Protein AF-A0A2D5APR1-F1 (afdb_monomer_lite)

Structure (mmCIF, N/CA/C/O backbone):
data_AF-A0A2D5APR1-F1
#
_entry.id   AF-A0A2D5APR1-F1
#
loop_
_atom_site.group_PDB
_atom_site.id
_atom_site.type_symbol
_atom_site.label_atom_id
_atom_site.label_alt_id
_atom_site.label_comp_id
_atom_site.label_asym_id
_atom_site.label_entity_id
_atom_site.label_seq_id
_atom_site.pdbx_PDB_ins_code
_atom_site.Cartn_x
_atom_site.Cartn_y
_atom_site.Cartn_z
_atom_site.occupancy
_atom_site.B_iso_or_equiv
_atom_site.auth_seq_id
_atom_site.auth_comp_id
_atom_site.auth_asym_id
_atom_site.auth_atom_id
_atom_site.pdbx_PDB_model_num
ATOM 1 N N . MET A 1 1 ? 24.697 15.331 11.519 1.00 38.12 1 MET A N 1
ATOM 2 C CA . MET A 1 1 ? 25.239 15.339 10.144 1.00 38.12 1 MET A CA 1
ATOM 3 C C . MET A 1 1 ? 24.105 14.977 9.202 1.00 38.12 1 MET A C 1
ATOM 5 O O . MET A 1 1 ? 23.472 13.963 9.470 1.00 38.12 1 MET A O 1
ATOM 9 N N . PRO A 1 2 ? 23.784 15.789 8.185 1.00 40.59 2 PRO A N 1
ATOM 10 C CA . PRO A 1 2 ? 22.743 15.436 7.228 1.00 40.59 2 PRO A CA 1
ATOM 11 C C . PRO A 1 2 ? 23.277 14.359 6.276 1.00 40.59 2 PRO A C 1
ATOM 13 O O . PRO A 1 2 ? 24.369 14.499 5.725 1.00 40.59 2 PRO A O 1
ATOM 16 N N . ILE A 1 3 ? 22.523 13.275 6.109 1.00 38.97 3 ILE A N 1
ATOM 17 C CA . ILE A 1 3 ? 22.799 12.262 5.089 1.00 38.97 3 ILE A CA 1
ATOM 18 C C . ILE A 1 3 ? 22.315 12.849 3.765 1.00 38.97 3 ILE A C 1
ATOM 20 O O . ILE A 1 3 ? 21.127 13.086 3.564 1.00 38.97 3 ILE A O 1
ATOM 24 N N . ASN A 1 4 ? 23.264 13.151 2.887 1.00 34.38 4 ASN A N 1
ATOM 25 C CA . ASN A 1 4 ? 23.007 13.637 1.543 1.00 34.38 4 ASN A CA 1
ATOM 26 C C . ASN A 1 4 ? 22.595 12.444 0.662 1.00 34.38 4 ASN A C 1
ATOM 28 O O . ASN A 1 4 ? 23.447 11.678 0.226 1.00 34.38 4 ASN A O 1
ATOM 32 N N . LEU A 1 5 ? 21.290 12.268 0.436 1.00 47.22 5 LEU A N 1
ATOM 33 C CA . LEU A 1 5 ? 20.724 11.207 -0.415 1.00 47.22 5 LEU A CA 1
ATOM 34 C C . LEU A 1 5 ? 20.798 11.516 -1.922 1.00 47.22 5 LEU A C 1
ATOM 36 O O . LEU A 1 5 ? 20.285 10.752 -2.736 1.00 47.22 5 LEU A O 1
ATOM 40 N N . ARG A 1 6 ? 21.437 12.618 -2.336 1.00 49.62 6 ARG A N 1
ATOM 41 C CA . ARG A 1 6 ? 21.622 12.935 -3.755 1.00 49.62 6 ARG A CA 1
ATOM 42 C C . ARG A 1 6 ? 23.024 12.521 -4.205 1.00 49.62 6 ARG A C 1
ATOM 44 O O . ARG A 1 6 ? 24.017 13.102 -3.777 1.00 49.62 6 ARG A O 1
ATOM 51 N N . SER A 1 7 ? 23.068 11.581 -5.154 1.00 47.03 7 SER A N 1
ATOM 52 C CA . SER A 1 7 ? 24.205 11.231 -6.033 1.00 47.03 7 SER A CA 1
ATOM 53 C C . SER A 1 7 ? 25.067 9.996 -5.731 1.00 47.03 7 SER A C 1
ATOM 55 O O . SER A 1 7 ? 26.177 9.890 -6.260 1.00 47.03 7 SER A O 1
ATOM 57 N N . GLU A 1 8 ? 24.542 8.970 -5.057 1.00 41.00 8 GLU A N 1
ATOM 58 C CA . GLU A 1 8 ? 25.042 7.626 -5.371 1.00 41.00 8 GLU A CA 1
ATOM 59 C C . GLU A 1 8 ? 24.445 7.188 -6.706 1.00 41.00 8 GLU A C 1
ATOM 61 O O . GLU A 1 8 ? 23.271 6.853 -6.837 1.00 41.00 8 GLU A O 1
ATOM 66 N N . ARG A 1 9 ? 25.286 7.309 -7.735 1.00 44.06 9 ARG A N 1
ATOM 67 C CA . ARG A 1 9 ? 25.078 6.818 -9.093 1.00 44.06 9 ARG A CA 1
ATOM 68 C C . ARG A 1 9 ? 24.399 5.454 -9.014 1.00 44.06 9 ARG A C 1
ATOM 70 O O . ARG A 1 9 ? 25.024 4.492 -8.571 1.00 44.06 9 ARG A O 1
ATOM 77 N N . PHE A 1 10 ? 23.158 5.367 -9.488 1.00 46.28 10 PHE A N 1
ATOM 78 C CA . PHE A 1 10 ? 22.609 4.100 -9.944 1.00 46.28 10 PHE A CA 1
ATOM 79 C C . PHE A 1 10 ? 23.589 3.575 -10.997 1.00 46.28 10 PHE A C 1
ATOM 81 O O . PHE A 1 10 ? 23.587 4.014 -12.146 1.00 46.28 10 PHE A O 1
ATOM 88 N N . LEU A 1 11 ? 24.497 2.689 -10.585 1.00 43.59 11 LEU A N 1
ATOM 89 C CA . LEU A 1 11 ? 25.205 1.828 -11.517 1.00 43.59 11 LEU A CA 1
ATOM 90 C C . LEU A 1 11 ? 24.102 1.177 -12.356 1.00 43.59 11 LEU A C 1
ATOM 92 O O . LEU A 1 11 ? 23.148 0.678 -11.748 1.00 43.59 11 LEU A O 1
ATOM 96 N N . PRO A 1 12 ? 24.162 1.220 -13.701 1.00 48.59 12 PRO A N 1
ATOM 97 C CA . PRO A 1 12 ? 23.127 0.602 -14.511 1.00 48.59 12 PRO A CA 1
ATOM 98 C C . PRO A 1 12 ? 23.021 -0.837 -14.033 1.00 48.59 12 PRO A C 1
ATOM 100 O O . PRO A 1 12 ? 24.008 -1.581 -14.056 1.00 48.59 12 PRO A O 1
ATOM 103 N N . ALA A 1 13 ? 21.857 -1.179 -13.472 1.00 59.12 13 ALA A N 1
ATOM 104 C CA . ALA A 1 13 ? 21.590 -2.523 -13.010 1.00 59.12 13 ALA A CA 1
ATOM 105 C C . ALA A 1 13 ? 22.005 -3.446 -14.153 1.00 59.12 13 ALA A C 1
ATOM 107 O O . ALA A 1 13 ? 21.559 -3.233 -15.281 1.00 59.12 13 ALA A O 1
ATOM 108 N N . ARG A 1 14 ? 22.910 -4.403 -13.885 1.00 61.22 14 ARG A N 1
ATOM 109 C CA . ARG A 1 14 ? 23.221 -5.506 -14.811 1.00 61.22 14 ARG A CA 1
ATOM 110 C C . ARG A 1 14 ? 21.931 -5.857 -15.536 1.00 61.22 14 ARG A C 1
ATOM 112 O O . ARG A 1 14 ? 20.975 -6.169 -14.828 1.00 61.22 14 ARG A O 1
ATOM 119 N N . GLU A 1 15 ? 21.897 -5.751 -16.867 1.00 78.56 15 GLU A N 1
ATOM 120 C CA . GLU A 1 15 ? 20.662 -5.933 -17.636 1.00 78.56 15 GLU A CA 1
ATOM 121 C C . GLU A 1 15 ? 19.957 -7.203 -17.160 1.00 78.56 15 GLU A C 1
ATOM 123 O O . GLU A 1 15 ? 20.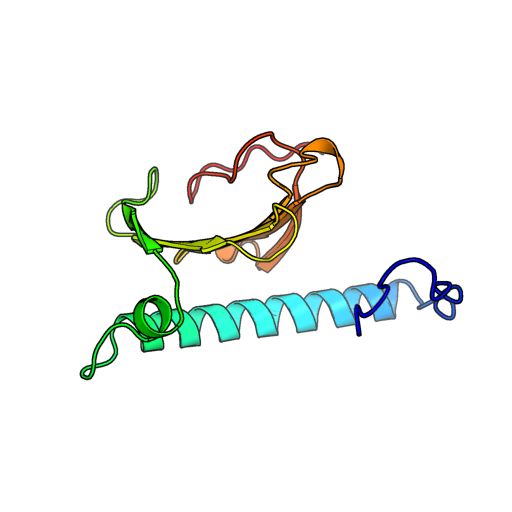428 -8.326 -17.361 1.00 78.56 15 GLU A O 1
ATOM 128 N N . ILE A 1 16 ? 18.866 -7.023 -16.417 1.00 81.50 16 ILE A N 1
ATOM 129 C CA . ILE A 1 16 ? 18.103 -8.139 -15.883 1.00 81.50 16 ILE A CA 1
ATOM 130 C C . ILE A 1 16 ? 17.322 -8.682 -17.075 1.00 81.50 16 ILE A C 1
ATOM 132 O O . ILE A 1 16 ? 16.545 -7.926 -17.665 1.00 81.50 16 ILE A O 1
ATOM 136 N N . PRO A 1 17 ? 17.463 -9.971 -17.436 1.00 91.94 17 PRO A N 1
ATOM 137 C CA . PRO A 1 17 ? 16.655 -10.540 -18.501 1.00 91.94 17 PRO A CA 1
ATOM 138 C C . PRO A 1 17 ? 15.175 -10.278 -18.224 1.00 91.94 17 PRO A C 1
ATOM 140 O O . PRO A 1 17 ? 14.708 -10.488 -17.102 1.00 91.94 17 PRO A O 1
ATOM 143 N N . VAL A 1 18 ? 14.420 -9.858 -19.239 1.00 89.44 18 VAL A N 1
ATOM 144 C CA . VAL A 1 18 ? 13.003 -9.480 -19.086 1.00 89.44 18 VAL A CA 1
ATOM 145 C C . VAL A 1 18 ? 12.183 -10.589 -18.411 1.00 89.44 18 VAL A C 1
ATOM 147 O O . VAL A 1 18 ? 11.289 -10.315 -17.613 1.00 89.44 18 VAL A O 1
ATOM 150 N N . SER A 1 19 ? 12.501 -11.857 -18.681 1.00 92.44 19 SER A N 1
ATOM 151 C CA . SER A 1 19 ? 11.883 -13.015 -18.025 1.00 92.44 19 SER A CA 1
ATOM 152 C C . SER A 1 19 ? 12.124 -13.043 -16.512 1.00 92.44 19 SER A C 1
ATOM 154 O O . SER A 1 19 ? 11.185 -13.28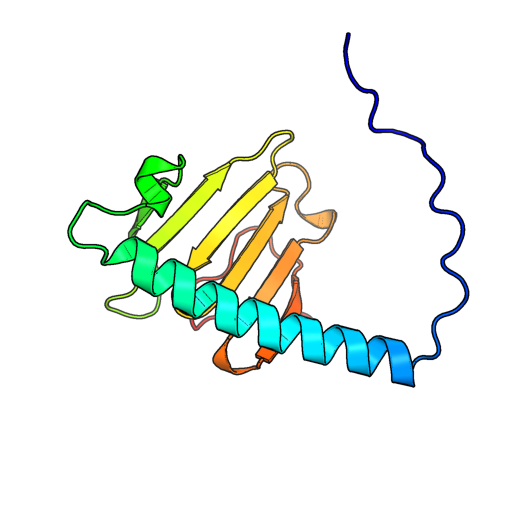3 -15.751 1.00 92.44 19 SER A O 1
ATOM 156 N N . ARG A 1 20 ? 13.354 -12.751 -16.073 1.00 92.31 20 ARG A N 1
ATOM 157 C CA . ARG A 1 20 ? 13.731 -12.664 -14.659 1.00 92.31 20 ARG A CA 1
ATOM 158 C C . ARG A 1 20 ? 13.091 -11.454 -13.991 1.00 92.31 20 ARG A C 1
ATOM 160 O O . ARG A 1 20 ? 12.554 -11.604 -12.901 1.00 92.31 20 ARG A O 1
ATOM 167 N N . LEU A 1 21 ? 13.077 -10.296 -14.652 1.00 91.00 21 LEU A N 1
ATOM 168 C CA . LEU A 1 21 ? 12.389 -9.108 -14.142 1.00 91.00 21 LEU A CA 1
ATOM 169 C C . LEU A 1 21 ? 10.896 -9.391 -13.920 1.00 91.00 21 LEU A C 1
ATOM 171 O O . LEU A 1 21 ? 10.366 -9.116 -12.850 1.00 91.00 21 LEU A O 1
ATOM 175 N N . ARG A 1 22 ? 10.224 -10.022 -14.892 1.00 90.94 22 ARG A N 1
ATOM 176 C CA . ARG A 1 22 ? 8.813 -10.420 -14.761 1.00 90.94 22 ARG A CA 1
ATOM 177 C C . ARG A 1 22 ? 8.575 -11.407 -13.619 1.00 90.94 22 ARG A C 1
ATOM 179 O O . ARG A 1 22 ? 7.524 -11.335 -12.995 1.00 90.94 22 ARG A O 1
ATOM 186 N N . ALA A 1 23 ? 9.498 -12.336 -13.371 1.00 93.62 23 ALA A N 1
ATOM 187 C CA . ALA A 1 23 ? 9.396 -13.257 -12.241 1.00 93.62 23 ALA A CA 1
ATOM 188 C C . ALA A 1 23 ? 9.508 -12.512 -10.906 1.00 93.62 23 ALA A C 1
ATOM 190 O O . ALA A 1 23 ? 8.600 -12.612 -10.091 1.00 93.62 23 ALA A O 1
ATOM 191 N N . LEU A 1 24 ? 10.533 -11.670 -10.753 1.00 94.56 24 LEU A N 1
ATOM 192 C CA . LEU A 1 24 ? 10.730 -10.861 -9.548 1.00 94.56 24 LEU A CA 1
ATOM 193 C C . LEU A 1 24 ? 9.541 -9.935 -9.267 1.00 94.56 24 LEU A C 1
ATOM 195 O O . LEU A 1 24 ? 9.121 -9.808 -8.123 1.00 94.56 24 LEU A O 1
ATOM 199 N N . LEU A 1 25 ? 8.963 -9.318 -10.302 1.00 92.38 25 LEU A N 1
ATOM 200 C CA . LEU A 1 25 ? 7.779 -8.471 -10.150 1.00 92.38 25 LEU A CA 1
ATOM 201 C C . LEU A 1 25 ? 6.541 -9.262 -9.709 1.00 92.38 25 LEU A C 1
ATOM 203 O O . LEU A 1 25 ? 5.738 -8.736 -8.941 1.00 92.38 25 LEU A O 1
ATOM 207 N N . ARG A 1 26 ? 6.374 -10.511 -10.167 1.00 94.25 26 ARG A N 1
ATOM 208 C CA . ARG A 1 26 ? 5.290 -11.383 -9.686 1.00 94.25 26 ARG A CA 1
ATOM 209 C C . ARG A 1 26 ? 5.489 -11.752 -8.222 1.00 94.25 26 ARG A C 1
ATOM 211 O O . ARG A 1 26 ? 4.570 -11.537 -7.441 1.00 94.25 26 ARG A O 1
ATOM 218 N N . ASP A 1 27 ? 6.686 -12.206 -7.856 1.00 96.44 27 ASP A N 1
ATOM 219 C CA . ASP A 1 27 ? 7.010 -12.568 -6.472 1.00 96.44 27 ASP A CA 1
ATOM 220 C C . ASP A 1 27 ? 6.809 -11.366 -5.539 1.00 96.44 27 ASP A C 1
ATOM 222 O O . ASP A 1 27 ? 6.206 -11.482 -4.475 1.00 96.44 27 ASP A O 1
ATOM 226 N N . TYR A 1 28 ? 7.230 -10.176 -5.977 1.00 95.62 28 TYR A N 1
ATOM 227 C CA . TYR A 1 28 ? 6.983 -8.924 -5.268 1.00 95.62 28 TYR A CA 1
ATOM 228 C C . TYR A 1 28 ? 5.483 -8.639 -5.086 1.00 95.62 28 TYR A C 1
ATOM 230 O O . TYR A 1 28 ? 5.053 -8.307 -3.983 1.00 95.62 28 TYR A O 1
ATOM 238 N N . CYS A 1 29 ? 4.667 -8.797 -6.135 1.00 96.38 29 CYS A N 1
ATOM 239 C CA . CYS A 1 29 ? 3.215 -8.597 -6.056 1.00 96.38 29 CYS A CA 1
ATOM 240 C C . CYS A 1 29 ? 2.528 -9.595 -5.110 1.00 96.38 29 CYS A C 1
ATOM 242 O O . CYS A 1 29 ? 1.557 -9.227 -4.439 1.00 96.38 29 CYS A O 1
ATOM 244 N N . ASP A 1 30 ? 3.007 -10.839 -5.059 1.00 96.19 30 ASP A N 1
ATOM 245 C CA . ASP A 1 30 ? 2.491 -11.868 -4.153 1.00 96.19 30 ASP A CA 1
ATOM 246 C C . ASP A 1 30 ? 2.864 -11.557 -2.696 1.00 96.19 30 ASP A C 1
ATOM 248 O O . ASP A 1 30 ? 1.995 -11.578 -1.819 1.00 96.19 30 ASP A O 1
ATOM 252 N N . LEU A 1 31 ? 4.120 -11.172 -2.444 1.00 97.19 31 LEU A N 1
ATOM 253 C CA . LEU A 1 31 ? 4.588 -10.754 -1.120 1.00 97.19 31 LEU A CA 1
ATOM 254 C C . LEU A 1 31 ? 3.866 -9.500 -0.624 1.00 97.19 31 LEU A C 1
ATOM 256 O O . LEU A 1 31 ? 3.455 -9.449 0.533 1.00 97.19 31 LEU A O 1
ATOM 260 N N . LEU A 1 32 ? 3.641 -8.509 -1.487 1.00 96.25 32 LEU A N 1
ATOM 261 C CA . LEU A 1 32 ? 2.898 -7.305 -1.118 1.00 96.25 32 LEU A CA 1
ATOM 262 C C . LEU A 1 32 ? 1.433 -7.628 -0.789 1.00 96.25 32 LEU A C 1
ATOM 264 O O . LEU A 1 32 ? 0.888 -7.122 0.192 1.00 96.25 32 LEU A O 1
ATOM 268 N N . GLY A 1 33 ? 0.809 -8.540 -1.539 1.00 95.69 33 GLY A N 1
ATOM 269 C CA . GLY A 1 33 ? -0.527 -9.045 -1.224 1.00 95.69 33 GLY A CA 1
ATOM 270 C C . GLY A 1 33 ? -0.595 -9.764 0.130 1.00 95.69 33 GLY A C 1
ATOM 271 O O . GLY A 1 33 ? -1.565 -9.587 0.874 1.00 95.69 33 GLY A O 1
ATOM 272 N N . GLN A 1 34 ? 0.436 -10.538 0.481 1.00 96.56 34 GLN A N 1
ATOM 273 C CA . GLN A 1 34 ? 0.566 -11.163 1.800 1.00 96.56 34 GLN A CA 1
ATOM 274 C C . GLN A 1 34 ? 0.782 -10.118 2.904 1.00 96.56 34 GLN A C 1
ATOM 276 O O . GLN A 1 34 ? 0.147 -10.191 3.955 1.00 96.56 34 GLN A O 1
ATOM 281 N N . GLN A 1 35 ? 1.615 -9.110 2.657 1.00 96.38 35 GLN A N 1
ATOM 282 C CA . GLN A 1 35 ? 1.852 -8.028 3.605 1.00 96.38 35 GLN A CA 1
ATOM 283 C C . GLN A 1 35 ? 0.566 -7.247 3.906 1.00 96.38 35 GLN A C 1
ATOM 285 O O . GLN A 1 35 ? 0.278 -6.957 5.066 1.00 96.38 35 GLN A O 1
ATOM 290 N N . MET A 1 36 ? -0.270 -6.996 2.894 1.00 94.94 36 MET A N 1
ATOM 291 C CA . MET A 1 36 ? -1.588 -6.387 3.095 1.00 94.94 36 MET A CA 1
ATOM 292 C C . MET A 1 36 ? -2.509 -7.222 3.991 1.00 94.94 36 MET A C 1
ATOM 294 O O . MET A 1 36 ? -3.308 -6.659 4.738 1.00 94.94 36 MET A O 1
ATOM 298 N N . TYR A 1 37 ? -2.412 -8.556 3.948 1.00 94.50 37 TYR A N 1
ATOM 299 C CA . TYR A 1 37 ? -3.136 -9.405 4.894 1.00 94.50 37 TYR A CA 1
ATOM 300 C C . TYR A 1 37 ? -2.653 -9.170 6.329 1.00 94.50 37 TYR A C 1
ATOM 302 O O . TYR A 1 37 ? -3.488 -9.001 7.218 1.00 94.50 37 TYR A O 1
ATOM 310 N N . PHE A 1 38 ? -1.337 -9.109 6.555 1.00 95.50 38 PHE A N 1
ATOM 311 C CA . PHE A 1 38 ? -0.781 -8.851 7.885 1.00 95.50 38 PHE A CA 1
ATOM 312 C C . PHE A 1 38 ? -1.152 -7.465 8.413 1.00 95.50 38 PHE A C 1
ATOM 314 O O . PHE A 1 38 ? -1.636 -7.379 9.536 1.00 95.50 38 PHE A O 1
ATOM 321 N N . TRP A 1 39 ? -1.103 -6.419 7.585 1.00 94.81 39 TRP A N 1
ATOM 322 C CA . TRP A 1 39 ? -1.623 -5.102 7.973 1.00 94.81 39 TRP A CA 1
ATOM 323 C C . TRP A 1 39 ? -3.109 -5.146 8.347 1.00 94.81 39 TRP A C 1
ATOM 325 O O . TRP A 1 39 ? -3.534 -4.509 9.306 1.00 94.81 39 TRP A O 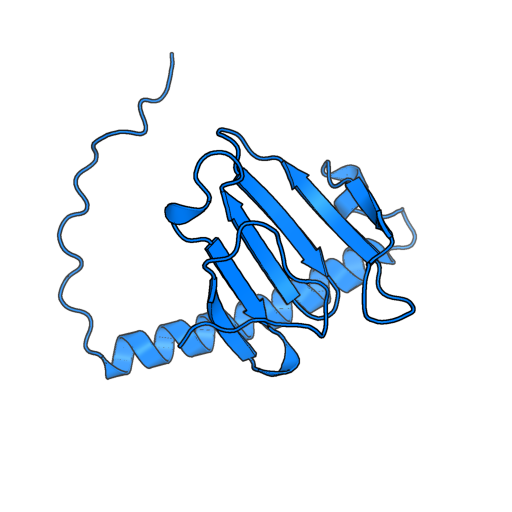1
ATOM 335 N N . GLY A 1 40 ? -3.915 -5.947 7.646 1.00 92.69 40 GLY A N 1
ATOM 336 C CA . GLY A 1 40 ? -5.306 -6.186 8.034 1.00 92.69 40 GLY A CA 1
ATOM 337 C C . GLY A 1 40 ? -5.442 -6.826 9.421 1.00 92.69 40 GLY A C 1
ATOM 338 O O . GLY A 1 40 ? -6.354 -6.475 10.167 1.00 92.69 40 GLY A O 1
ATOM 339 N N . ARG A 1 41 ? -4.532 -7.737 9.795 1.00 94.62 41 ARG A N 1
ATOM 340 C CA . ARG A 1 41 ? -4.489 -8.355 11.134 1.00 94.62 41 ARG A CA 1
ATOM 341 C C . ARG A 1 41 ? -4.049 -7.369 12.212 1.00 94.62 41 ARG A C 1
ATOM 343 O O . ARG A 1 41 ? -4.631 -7.381 13.293 1.00 94.62 41 ARG A O 1
ATOM 350 N N . ASP A 1 42 ? -3.093 -6.510 11.889 1.00 94.06 42 ASP A N 1
ATOM 351 C CA . ASP A 1 42 ? -2.585 -5.436 12.744 1.00 94.06 42 ASP A CA 1
ATOM 352 C C . ASP A 1 42 ? -3.666 -4.394 13.069 1.00 94.06 42 ASP A C 1
ATOM 354 O O . ASP A 1 42 ? -3.736 -3.879 14.184 1.00 94.06 42 ASP A O 1
ATOM 358 N N . VAL A 1 43 ? -4.555 -4.120 12.110 1.00 92.88 43 VAL A N 1
ATOM 359 C CA . VAL A 1 43 ? -5.693 -3.202 12.272 1.00 92.88 43 VAL A CA 1
ATOM 360 C C . VAL A 1 43 ? -6.743 -3.720 13.259 1.00 92.88 43 VAL A C 1
ATOM 362 O O . VAL A 1 43 ? -7.349 -2.915 13.967 1.00 92.88 43 VAL A O 1
ATOM 365 N N . ILE A 1 44 ? -6.974 -5.037 13.298 1.00 91.50 44 ILE A N 1
ATOM 366 C CA . ILE A 1 44 ? -7.997 -5.687 14.143 1.00 91.50 44 ILE A CA 1
ATOM 367 C C . ILE A 1 44 ? -7.409 -6.340 15.400 1.00 91.50 44 ILE A C 1
ATOM 369 O O . ILE A 1 44 ? -8.069 -7.160 16.043 1.00 91.50 44 ILE A O 1
ATOM 373 N N . HIS A 1 45 ? -6.150 -6.051 15.722 1.00 92.12 45 HIS A N 1
ATOM 374 C CA . HIS A 1 45 ? -5.468 -6.711 16.820 1.00 92.12 45 HIS A CA 1
ATOM 375 C C . HIS A 1 45 ? -6.145 -6.361 18.167 1.00 92.12 45 HIS A C 1
ATOM 377 O O . HIS A 1 45 ? -6.454 -5.195 18.413 1.00 92.12 45 HIS A O 1
ATOM 383 N N . PRO A 1 46 ? -6.357 -7.321 19.095 1.00 91.19 46 PRO A N 1
ATOM 384 C CA . PRO A 1 46 ? -7.078 -7.059 20.351 1.00 91.19 46 PRO A CA 1
ATOM 385 C C . PRO A 1 46 ? -6.450 -5.985 21.249 1.00 91.19 46 PRO A C 1
ATOM 387 O O . PRO A 1 46 ? -7.120 -5.430 22.113 1.00 91.19 46 PRO A O 1
ATOM 390 N N . ARG A 1 47 ? -5.151 -5.718 21.072 1.00 92.12 47 ARG A N 1
ATOM 391 C CA . ARG A 1 47 ? -4.415 -4.697 21.834 1.00 92.12 47 ARG A CA 1
ATOM 392 C C . ARG A 1 47 ? -4.548 -3.279 21.275 1.00 92.12 47 ARG A C 1
ATOM 394 O O . ARG A 1 47 ? -4.108 -2.360 21.951 1.00 92.12 47 ARG A O 1
ATOM 401 N N . GLY A 1 48 ? -5.130 -3.109 20.091 1.00 89.75 48 GLY A N 1
ATOM 402 C CA . GLY A 1 48 ? -5.187 -1.821 19.411 1.00 89.75 48 GLY A CA 1
ATOM 403 C C . GLY A 1 48 ? -4.904 -1.937 17.919 1.00 89.75 48 GLY A C 1
ATOM 404 O O . GLY A 1 48 ? -4.680 -3.021 17.386 1.00 89.75 48 GLY A O 1
ATOM 405 N N . ASN A 1 49 ? -4.934 -0.794 17.241 1.00 93.56 49 ASN A N 1
ATOM 406 C CA . ASN A 1 49 ? -4.613 -0.702 15.826 1.00 93.56 49 ASN A CA 1
ATOM 407 C C . ASN A 1 49 ? -3.124 -0.373 15.670 1.00 93.56 49 ASN A C 1
ATOM 409 O O . ASN A 1 49 ? -2.726 0.782 15.834 1.00 93.56 49 ASN A O 1
ATOM 413 N N . LEU A 1 50 ? -2.314 -1.375 15.322 1.00 94.88 50 LEU A N 1
ATOM 414 C CA . LEU A 1 50 ? -0.860 -1.200 15.262 1.00 94.88 50 LEU A CA 1
ATOM 415 C C . LEU A 1 50 ? -0.416 -0.234 14.152 1.00 94.88 50 LEU A C 1
ATOM 417 O O . LEU A 1 50 ? 0.660 0.348 14.262 1.00 94.88 50 LEU A O 1
ATOM 421 N N . LEU A 1 51 ? -1.222 -0.010 13.104 1.00 95.19 51 LEU A N 1
ATOM 422 C CA . LEU A 1 51 ? -0.906 1.017 12.104 1.00 95.19 51 LEU A CA 1
ATOM 423 C C . LEU A 1 51 ? -0.990 2.411 12.732 1.00 95.19 51 LEU A C 1
ATOM 425 O O . LEU A 1 51 ? -0.058 3.203 12.598 1.00 95.19 51 LEU A O 1
ATOM 429 N N . CYS A 1 52 ? -2.065 2.689 13.474 1.00 95.25 52 CYS A N 1
ATOM 430 C CA . CYS A 1 52 ? -2.220 3.948 14.201 1.00 95.25 52 CYS A CA 1
ATOM 431 C C . CYS A 1 52 ? -1.118 4.158 15.242 1.00 95.25 52 CYS A C 1
ATOM 433 O O . CYS A 1 52 ? -0.545 5.242 15.316 1.00 95.25 52 CYS A O 1
ATOM 435 N N . GLU A 1 53 ? -0.754 3.112 15.985 1.00 94.81 53 GLU A N 1
ATOM 436 C CA . GLU A 1 53 ? 0.360 3.165 16.944 1.00 94.81 53 GLU A CA 1
ATOM 437 C C . GLU A 1 53 ? 1.707 3.499 16.278 1.00 94.81 53 GLU A C 1
ATOM 439 O O . GLU A 1 53 ? 2.592 4.057 16.920 1.00 94.81 53 GLU A O 1
ATOM 444 N N . ASN A 1 54 ? 1.854 3.214 14.980 1.00 94.25 54 ASN A N 1
ATOM 445 C CA . ASN A 1 54 ? 3.051 3.512 14.190 1.00 94.25 54 ASN A CA 1
ATOM 446 C C . ASN A 1 54 ? 2.923 4.788 13.334 1.00 94.25 54 ASN A C 1
ATOM 448 O O . ASN A 1 54 ? 3.684 4.979 12.375 1.00 94.25 54 ASN A O 1
ATOM 452 N N . GLY A 1 55 ? 1.994 5.680 13.689 1.00 94.94 55 GLY A N 1
ATOM 453 C CA . GLY A 1 55 ? 1.868 7.013 13.099 1.00 94.94 55 GLY A CA 1
ATOM 454 C C . GLY A 1 55 ? 1.095 7.057 11.784 1.00 94.94 55 GLY A C 1
ATOM 455 O O . GLY A 1 55 ? 1.332 7.955 10.982 1.00 94.94 55 GLY A O 1
ATOM 456 N N . PHE A 1 56 ? 0.216 6.083 11.533 1.00 96.25 56 PHE A N 1
ATOM 457 C CA . PHE A 1 56 ? -0.790 6.214 10.481 1.00 96.25 56 PHE A CA 1
ATOM 458 C C . PHE A 1 56 ? -2.055 6.890 11.010 1.00 96.25 56 PHE A C 1
ATOM 460 O O . PHE A 1 56 ? -2.640 6.465 12.008 1.00 96.25 56 PHE A O 1
ATOM 467 N N . ASP A 1 57 ? -2.556 7.854 10.254 1.00 94.50 57 ASP A N 1
ATOM 468 C CA . ASP A 1 57 ? -3.864 8.446 10.472 1.00 94.50 57 ASP A CA 1
ATOM 469 C C . ASP A 1 57 ? -4.938 7.588 9.809 1.00 94.50 57 ASP A C 1
ATOM 471 O O . ASP A 1 57 ? -4.907 7.326 8.600 1.00 94.50 57 ASP A O 1
ATOM 475 N N . ARG A 1 58 ? -5.920 7.152 10.603 1.00 92.19 58 ARG A N 1
ATOM 476 C CA . ARG A 1 58 ? -7.095 6.451 10.084 1.00 92.19 58 ARG A CA 1
ATOM 477 C C . ARG A 1 58 ? -8.071 7.463 9.493 1.00 92.19 58 ARG A C 1
ATOM 479 O O . ARG A 1 58 ? -8.538 8.362 10.186 1.00 92.19 58 ARG A O 1
ATOM 486 N N . ARG A 1 59 ? -8.443 7.260 8.234 1.00 86.75 59 ARG A N 1
ATOM 487 C CA . ARG A 1 59 ? -9.419 8.060 7.492 1.00 86.75 59 ARG A CA 1
ATOM 488 C C . ARG A 1 59 ? -10.595 7.186 7.066 1.00 86.75 59 ARG A C 1
ATOM 490 O O . ARG A 1 59 ? -10.455 5.976 6.857 1.00 86.75 59 ARG A O 1
ATOM 497 N N . ALA A 1 60 ? -11.766 7.801 6.930 1.00 77.12 60 ALA A N 1
ATOM 498 C CA . ALA A 1 60 ? -12.861 7.166 6.208 1.00 77.12 60 ALA A CA 1
ATOM 499 C C . ALA A 1 60 ? -12.397 6.906 4.768 1.00 77.12 60 ALA A C 1
ATOM 501 O O . ALA A 1 60 ? -11.757 7.770 4.168 1.00 77.12 60 ALA A O 1
ATOM 502 N N . SER A 1 61 ? -12.657 5.712 4.231 1.00 69.81 61 SER A N 1
ATOM 503 C CA . SER A 1 61 ? -12.390 5.477 2.816 1.00 69.81 61 SER A CA 1
ATOM 504 C C . SER A 1 61 ? -13.504 6.116 2.001 1.00 69.81 61 SER A C 1
ATOM 506 O O . SER A 1 61 ? -14.668 5.754 2.146 1.00 69.81 61 SER A O 1
ATOM 508 N N . GLU A 1 62 ? -13.139 7.033 1.118 1.00 67.00 62 GLU A N 1
ATOM 509 C CA . GLU A 1 62 ? -13.988 7.429 0.000 1.00 67.00 62 GLU A CA 1
ATOM 510 C C . GLU A 1 62 ? -13.917 6.271 -1.009 1.00 67.00 62 GLU A C 1
ATOM 512 O O . GLU A 1 62 ? -12.827 5.905 -1.443 1.00 67.00 62 GLU A O 1
ATOM 517 N N . GLY A 1 63 ? -15.024 5.570 -1.273 1.00 66.19 63 GLY A N 1
ATOM 518 C CA . GLY A 1 63 ? -15.038 4.370 -2.125 1.00 66.19 63 GLY A CA 1
ATOM 519 C C . GLY A 1 63 ? -15.780 3.189 -1.498 1.00 66.19 63 GLY A C 1
ATOM 520 O O . GLY A 1 63 ? -16.891 3.352 -1.003 1.00 66.19 63 GLY A O 1
ATOM 521 N N . LEU A 1 64 ? -15.185 1.990 -1.554 1.00 62.53 64 LEU A N 1
ATOM 522 C CA . LEU A 1 64 ? -15.799 0.751 -1.052 1.00 62.53 64 LEU A CA 1
ATOM 523 C C . LEU A 1 64 ? -16.284 0.887 0.406 1.00 62.53 64 LEU A C 1
ATOM 525 O O . LEU A 1 64 ? -15.477 1.120 1.315 1.00 62.53 64 LEU A O 1
ATOM 529 N N . GLU A 1 65 ? -17.589 0.677 0.622 1.00 58.06 65 GLU A N 1
ATOM 530 C CA . GLU A 1 65 ? -18.209 0.672 1.953 1.00 58.06 65 GLU A CA 1
ATOM 531 C C . GLU A 1 65 ? -17.481 -0.278 2.914 1.00 58.06 65 GLU A C 1
ATOM 533 O O . GLU A 1 65 ? -17.066 -1.383 2.557 1.00 58.06 65 GLU A O 1
ATOM 538 N N . GLY A 1 66 ? -17.318 0.165 4.162 1.00 62.16 66 GLY A N 1
ATOM 539 C CA . GLY A 1 66 ? -16.707 -0.632 5.228 1.00 62.16 66 GLY A CA 1
ATOM 540 C C . GLY A 1 66 ? -15.178 -0.738 5.178 1.00 62.16 66 GLY A C 1
ATOM 541 O O . GLY A 1 66 ? -14.596 -1.405 6.034 1.00 62.16 66 GLY A O 1
ATOM 542 N N . THR A 1 67 ? -14.498 -0.072 4.239 1.00 66.69 67 THR A N 1
ATOM 543 C CA . THR A 1 67 ? -13.029 -0.035 4.216 1.00 66.69 67 THR A CA 1
ATOM 544 C C . THR A 1 67 ? -12.503 1.214 4.928 1.00 66.69 67 THR A C 1
ATOM 546 O O . THR A 1 67 ? -13.054 2.304 4.814 1.00 66.69 67 THR A O 1
ATOM 549 N N . SER A 1 68 ? -11.460 1.057 5.745 1.00 79.50 68 SER A N 1
ATOM 550 C CA . SER A 1 68 ? -10.722 2.187 6.329 1.00 79.50 68 SER A CA 1
ATOM 551 C C . SER A 1 68 ? -9.494 2.481 5.476 1.00 79.50 68 SER A C 1
ATOM 553 O O . SER A 1 68 ? -8.865 1.550 4.971 1.00 79.50 68 SER A O 1
ATOM 555 N N . CYS A 1 69 ? -9.169 3.762 5.332 1.00 90.31 69 CYS A N 1
ATOM 556 C CA . CYS A 1 69 ? -7.911 4.226 4.764 1.00 90.31 69 CYS A CA 1
ATOM 557 C C . CYS A 1 69 ? -6.936 4.525 5.907 1.00 90.31 69 CYS A C 1
ATOM 559 O O . CYS A 1 69 ? -7.344 5.062 6.937 1.00 90.31 69 CYS A O 1
ATOM 561 N N . TYR A 1 70 ? -5.664 4.186 5.733 1.00 93.69 70 TYR A N 1
ATOM 562 C CA . TYR A 1 70 ? -4.596 4.556 6.654 1.00 93.69 70 TYR A CA 1
ATOM 563 C C . TYR A 1 70 ? -3.528 5.312 5.878 1.00 93.69 70 TYR A C 1
ATOM 565 O O . TYR A 1 70 ? -2.916 4.737 4.979 1.00 93.69 70 TYR A O 1
ATOM 573 N N . ARG A 1 71 ? -3.285 6.577 6.235 1.00 94.12 71 ARG A N 1
ATOM 574 C CA . ARG A 1 71 ? -2.259 7.417 5.603 1.00 94.12 71 ARG A CA 1
ATOM 575 C C . ARG A 1 71 ? -1.133 7.710 6.581 1.00 94.12 71 ARG A C 1
ATOM 577 O O . ARG A 1 71 ? -1.394 8.037 7.731 1.00 94.12 71 ARG A O 1
ATOM 584 N N . LYS A 1 72 ? 0.108 7.649 6.111 1.00 95.12 72 LYS A N 1
ATOM 585 C CA . LYS A 1 72 ? 1.274 8.150 6.838 1.00 95.12 72 LYS A CA 1
ATOM 586 C C . LYS A 1 72 ? 2.103 9.035 5.925 1.00 95.12 72 LYS A C 1
ATOM 588 O O . LYS A 1 72 ? 2.474 8.608 4.833 1.00 95.12 72 LYS A O 1
ATOM 593 N N . TYR A 1 73 ? 2.403 10.241 6.390 1.00 93.25 73 TYR A N 1
ATOM 594 C CA . TYR A 1 73 ? 3.370 11.118 5.741 1.00 93.25 73 TYR A CA 1
ATOM 595 C C . TYR A 1 73 ? 4.787 10.665 6.096 1.00 93.25 73 TYR A C 1
ATOM 597 O O . TYR A 1 73 ? 5.087 10.330 7.245 1.00 93.25 73 TYR A O 1
ATOM 605 N N . LEU A 1 74 ? 5.632 10.607 5.080 1.00 91.00 74 LEU A N 1
ATOM 606 C CA . LEU A 1 74 ? 7.065 10.390 5.161 1.00 91.00 74 LEU A CA 1
ATOM 607 C C . LEU A 1 74 ? 7.781 11.727 4.922 1.00 91.00 74 LEU A C 1
ATOM 609 O O . LEU A 1 74 ? 7.159 12.735 4.582 1.00 91.00 74 LEU A O 1
ATOM 613 N N . ASP A 1 75 ? 9.099 11.732 5.096 1.00 87.06 75 ASP A N 1
ATOM 614 C CA . ASP A 1 75 ? 9.909 12.907 4.790 1.00 87.06 75 ASP A CA 1
ATOM 615 C C . ASP A 1 75 ? 9.876 13.226 3.285 1.00 87.06 75 ASP A C 1
ATOM 617 O O . ASP A 1 75 ? 9.859 12.322 2.447 1.00 87.06 75 ASP A O 1
ATOM 621 N N . GLY A 1 76 ? 9.913 14.520 2.951 1.00 84.50 76 GLY A N 1
ATOM 622 C CA . GLY A 1 76 ? 10.004 14.997 1.567 1.00 84.50 76 GLY A CA 1
ATOM 623 C C . GLY A 1 76 ? 8.700 14.915 0.770 1.00 84.50 76 GLY A C 1
ATOM 624 O O . GLY A 1 76 ? 8.748 14.528 -0.387 1.00 84.50 76 GLY A O 1
ATOM 625 N N . GLY A 1 77 ? 7.551 15.204 1.391 1.00 85.31 77 GLY A N 1
ATOM 626 C CA . GLY A 1 77 ? 6.265 15.299 0.680 1.00 85.31 77 GLY A CA 1
ATOM 627 C C . GLY A 1 77 ? 5.623 13.958 0.321 1.00 85.31 77 GLY A C 1
ATOM 628 O O . GLY A 1 77 ? 4.505 13.911 -0.188 1.00 85.31 77 GLY A O 1
ATOM 629 N N . VAL A 1 78 ? 6.290 12.843 0.620 1.00 89.69 78 VAL A N 1
ATOM 630 C CA . VAL A 1 78 ? 5.817 11.509 0.253 1.00 89.69 78 VAL A CA 1
ATOM 631 C C . VAL A 1 78 ? 4.788 10.997 1.259 1.00 89.69 78 VAL A C 1
ATOM 633 O O . VAL A 1 78 ? 4.973 11.093 2.469 1.00 89.69 78 VAL A O 1
ATOM 636 N N . ALA A 1 79 ? 3.714 10.379 0.781 1.00 92.19 79 ALA A N 1
ATOM 637 C CA . ALA A 1 79 ? 2.707 9.726 1.603 1.00 92.19 79 ALA A CA 1
ATOM 638 C C . ALA A 1 79 ? 2.535 8.255 1.219 1.00 92.19 79 ALA A C 1
ATOM 640 O O . ALA A 1 79 ? 2.426 7.900 0.047 1.00 92.19 79 ALA A O 1
ATOM 641 N N . VAL A 1 80 ? 2.448 7.396 2.233 1.00 94.00 80 VAL A N 1
ATOM 642 C CA . VAL A 1 80 ? 1.991 6.009 2.093 1.00 94.00 80 VAL A CA 1
ATOM 643 C C . VAL A 1 80 ? 0.506 5.961 2.413 1.00 94.00 80 VAL A C 1
ATOM 645 O O . VAL A 1 80 ? 0.098 6.432 3.477 1.00 94.00 80 VAL A O 1
ATOM 648 N N . GLU A 1 81 ? -0.292 5.333 1.551 1.00 93.38 81 GLU A N 1
ATOM 649 C CA . GLU A 1 81 ? -1.682 4.994 1.863 1.00 93.38 81 GLU A CA 1
ATOM 650 C C . GLU A 1 81 ? -1.970 3.509 1.737 1.00 93.38 81 GLU A C 1
ATOM 652 O O . GLU A 1 81 ? -1.620 2.858 0.750 1.00 93.38 81 GLU A O 1
ATOM 657 N N . LEU A 1 82 ? -2.670 2.989 2.741 1.00 93.81 82 LEU A N 1
ATOM 658 C CA . LEU A 1 82 ? -3.052 1.593 2.849 1.00 93.81 82 LEU A CA 1
ATOM 659 C C . LEU A 1 82 ? -4.573 1.472 2.926 1.00 93.81 82 LEU A C 1
ATOM 661 O O . LEU A 1 82 ? -5.221 2.035 3.811 1.00 93.81 82 LEU A O 1
ATOM 665 N N . HIS A 1 83 ? -5.129 0.666 2.028 1.00 91.69 83 HIS A N 1
ATOM 666 C CA . HIS A 1 83 ? -6.526 0.255 2.019 1.00 91.69 83 HIS A CA 1
ATOM 667 C C . HIS A 1 83 ? -6.616 -1.272 1.944 1.00 91.69 83 HIS A C 1
ATOM 669 O O . HIS A 1 83 ? -5.684 -1.958 1.528 1.00 91.69 83 HIS A O 1
ATOM 675 N N . GLY A 1 84 ? -7.784 -1.840 2.256 1.00 88.50 84 GLY A N 1
ATOM 676 C CA . GLY A 1 84 ? -8.000 -3.288 2.114 1.00 88.50 84 GLY A CA 1
ATOM 677 C C . GLY A 1 84 ? -7.858 -3.815 0.672 1.00 88.50 84 GLY A C 1
ATOM 678 O O . GLY A 1 84 ? -7.586 -5.005 0.473 1.00 88.50 84 GLY A O 1
ATOM 679 N N . ALA A 1 85 ? -8.026 -2.935 -0.324 1.00 89.88 85 ALA A N 1
ATOM 680 C CA . ALA A 1 85 ? -8.010 -3.262 -1.751 1.00 89.88 85 ALA A CA 1
ATOM 681 C C . ALA A 1 85 ? -6.745 -2.800 -2.499 1.00 89.88 85 ALA A C 1
ATOM 683 O O . ALA A 1 85 ? -6.424 -3.366 -3.546 1.00 89.88 85 ALA A O 1
ATOM 684 N N . CYS A 1 86 ? -6.020 -1.807 -1.985 1.00 92.06 86 CYS A N 1
ATOM 685 C CA . CYS A 1 86 ? -4.824 -1.262 -2.624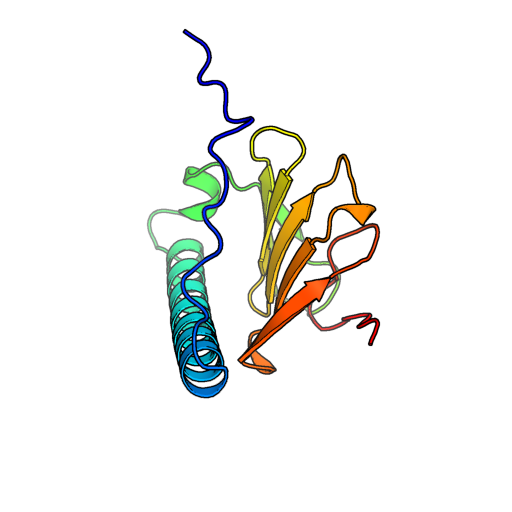 1.00 92.06 86 CYS A CA 1
ATOM 686 C C . CYS A 1 86 ? -3.846 -0.665 -1.608 1.00 92.06 86 CYS A C 1
ATOM 688 O O . CYS A 1 86 ? -4.227 -0.331 -0.489 1.00 92.06 86 CYS A O 1
ATOM 690 N N . ALA A 1 87 ? -2.589 -0.537 -2.017 1.00 93.94 87 ALA A N 1
ATOM 691 C CA . ALA A 1 87 ? -1.542 0.147 -1.268 1.00 93.94 87 ALA A CA 1
ATOM 692 C C . ALA A 1 87 ? -0.778 1.057 -2.229 1.00 93.94 87 ALA A C 1
ATOM 694 O O . ALA A 1 87 ? -0.501 0.641 -3.356 1.00 93.94 87 ALA A O 1
ATOM 695 N N . GLY A 1 88 ? -0.444 2.270 -1.805 1.00 93.44 88 GLY A N 1
ATOM 696 C CA . GLY A 1 88 ? 0.240 3.221 -2.669 1.00 93.44 88 GLY A CA 1
ATOM 697 C C . GLY A 1 88 ? 1.242 4.108 -1.951 1.00 93.44 88 GLY A C 1
ATOM 698 O O . GLY A 1 88 ? 1.205 4.256 -0.728 1.00 93.44 88 GLY A O 1
ATOM 699 N N . LEU A 1 89 ? 2.145 4.660 -2.753 1.00 92.44 89 LEU A N 1
ATOM 700 C CA . LEU A 1 89 ? 3.160 5.629 -2.370 1.00 92.44 89 LEU A CA 1
ATOM 701 C C . LEU A 1 89 ? 3.050 6.804 -3.339 1.00 92.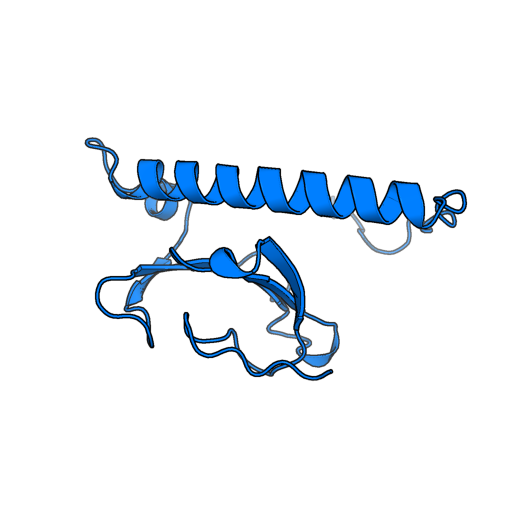44 89 LEU A C 1
ATOM 703 O O . LEU A 1 89 ? 3.166 6.607 -4.550 1.00 92.44 89 LEU A O 1
ATOM 707 N N . TYR A 1 90 ? 2.819 7.995 -2.806 1.00 89.44 90 TYR A N 1
ATOM 708 C CA . TYR A 1 90 ? 2.517 9.189 -3.587 1.00 89.44 90 TYR A CA 1
ATOM 709 C C . TYR A 1 90 ? 3.456 10.303 -3.173 1.00 89.44 90 TYR A C 1
ATOM 711 O O . TYR A 1 90 ? 3.623 10.544 -1.981 1.00 89.44 90 TYR A O 1
ATOM 719 N N . ASP A 1 91 ? 4.053 10.966 -4.147 1.00 88.69 91 ASP A N 1
ATOM 720 C CA . ASP A 1 91 ? 4.794 12.200 -3.935 1.00 88.69 91 ASP A CA 1
ATOM 721 C C . ASP A 1 91 ? 3.804 13.358 -4.057 1.00 88.69 91 ASP A C 1
ATOM 723 O O . ASP A 1 91 ? 3.273 13.614 -5.133 1.00 88.69 91 ASP A O 1
ATOM 727 N N . LEU A 1 92 ? 3.461 13.987 -2.935 1.00 82.94 92 LEU A N 1
ATOM 728 C CA . LEU A 1 92 ? 2.449 15.043 -2.925 1.00 82.94 92 LEU A CA 1
ATOM 729 C C . LEU A 1 92 ? 3.031 16.412 -3.295 1.00 82.94 92 LEU A C 1
ATOM 731 O O . LEU A 1 92 ? 2.256 17.322 -3.589 1.00 82.94 92 LEU A O 1
ATOM 735 N N . ASP A 1 93 ? 4.359 16.553 -3.282 1.00 84.56 93 ASP A N 1
ATOM 736 C CA . ASP A 1 93 ? 5.050 17.793 -3.641 1.00 84.56 93 ASP A CA 1
ATOM 737 C C . ASP A 1 93 ? 5.395 17.815 -5.142 1.00 84.56 93 ASP A C 1
ATOM 739 O O . ASP A 1 93 ? 5.369 18.879 -5.764 1.00 84.56 93 ASP A O 1
ATOM 743 N N . GLU A 1 94 ? 5.656 16.648 -5.745 1.00 80.81 94 GLU A N 1
ATOM 744 C CA . GLU A 1 94 ? 5.906 16.481 -7.183 1.00 80.81 94 GLU A CA 1
ATOM 745 C C . GLU A 1 94 ? 4.963 15.422 -7.808 1.00 80.81 94 GLU A C 1
ATOM 747 O O . GLU A 1 94 ? 5.386 14.297 -8.069 1.00 80.81 94 GLU A O 1
ATOM 752 N N . PRO A 1 95 ? 3.690 15.755 -8.113 1.00 70.62 95 PRO A N 1
ATOM 753 C CA . PRO A 1 95 ? 2.713 14.811 -8.682 1.00 70.62 95 PRO A CA 1
ATOM 754 C C . PRO A 1 95 ? 3.183 14.099 -9.966 1.00 70.62 95 PRO A C 1
ATOM 756 O O . PRO A 1 95 ? 2.896 12.923 -10.194 1.00 70.62 95 PRO A O 1
ATOM 759 N N . ASP A 1 96 ? 3.981 14.795 -10.780 1.00 72.88 96 ASP A N 1
ATOM 760 C CA . ASP A 1 96 ? 4.525 14.285 -12.042 1.00 72.88 96 ASP A CA 1
ATOM 761 C C . ASP A 1 96 ? 5.745 13.358 -11.865 1.00 72.88 96 ASP A C 1
ATOM 763 O O . ASP A 1 96 ? 6.194 12.741 -12.835 1.00 72.88 96 ASP A O 1
ATOM 767 N N . SER A 1 97 ? 6.300 13.226 -10.649 1.00 70.12 97 SER A N 1
ATOM 768 C CA . SER A 1 97 ? 7.469 12.367 -10.377 1.00 70.12 97 SER A CA 1
ATOM 769 C C . SER A 1 97 ? 7.144 10.868 -10.470 1.00 70.12 97 SER A C 1
ATOM 771 O O . SER A 1 97 ? 8.044 10.026 -10.566 1.00 70.12 97 SER A O 1
ATOM 773 N N . GLY A 1 98 ? 5.848 10.545 -10.541 1.00 70.81 98 GLY A N 1
ATOM 774 C CA . GLY A 1 98 ? 5.313 9.204 -10.695 1.00 70.81 98 GLY A CA 1
ATOM 775 C C . GLY A 1 98 ? 5.020 8.554 -9.348 1.00 70.81 98 GLY A C 1
ATOM 776 O O . GLY A 1 98 ? 5.878 8.424 -8.477 1.00 70.81 98 GLY A O 1
ATOM 777 N N . HIS A 1 99 ? 3.787 8.093 -9.175 1.00 87.00 99 HIS A N 1
ATOM 778 C CA . HIS A 1 99 ? 3.350 7.408 -7.965 1.00 87.00 99 HIS A CA 1
ATOM 779 C C . HIS A 1 99 ? 3.380 5.897 -8.145 1.00 87.00 99 HIS A C 1
ATOM 781 O O . HIS A 1 99 ? 3.348 5.367 -9.255 1.00 87.00 99 HIS A O 1
ATOM 787 N N . PHE A 1 100 ? 3.400 5.175 -7.035 1.00 91.69 100 PHE A N 1
ATOM 788 C CA . PHE A 1 100 ? 3.283 3.727 -7.033 1.00 91.69 100 PHE A CA 1
ATOM 789 C C . PHE A 1 100 ? 1.910 3.320 -6.517 1.00 91.69 100 PHE A C 1
ATOM 791 O O . PHE A 1 100 ? 1.484 3.753 -5.447 1.00 91.69 100 PHE A O 1
ATOM 798 N N . LEU A 1 101 ? 1.252 2.415 -7.240 1.00 92.81 101 LEU A N 1
ATOM 799 C CA . LEU A 1 101 ? -0.010 1.825 -6.819 1.00 92.81 101 LEU A CA 1
ATOM 800 C C . LEU A 1 101 ? 0.005 0.313 -7.015 1.00 92.81 101 LEU A C 1
ATOM 802 O O . LEU A 1 101 ? 0.134 -0.188 -8.130 1.00 92.81 101 LEU A O 1
ATOM 806 N N . TYR A 1 102 ? -0.232 -0.425 -5.940 1.00 94.31 102 TYR A N 1
ATOM 807 C CA . TYR A 1 102 ? -0.574 -1.838 -5.993 1.00 94.31 102 TYR A CA 1
ATOM 808 C C . TYR A 1 102 ? -2.077 -2.038 -5.829 1.00 94.31 102 TYR A C 1
ATOM 810 O O . TYR A 1 102 ? -2.682 -1.540 -4.878 1.00 94.31 102 TYR A O 1
ATOM 818 N N . ILE A 1 103 ? -2.673 -2.837 -6.717 1.00 92.38 103 ILE A N 1
ATOM 819 C CA . ILE A 1 103 ? -4.091 -3.204 -6.656 1.00 92.38 103 ILE A CA 1
ATOM 820 C C . ILE A 1 103 ? -4.211 -4.706 -6.382 1.00 92.38 103 ILE A C 1
ATOM 822 O O . ILE A 1 103 ? -3.840 -5.542 -7.213 1.00 92.38 103 ILE A O 1
ATOM 826 N N . ARG A 1 104 ? -4.798 -5.059 -5.232 1.00 91.00 104 ARG A N 1
ATOM 827 C CA . ARG A 1 104 ? -4.834 -6.431 -4.704 1.00 91.00 104 ARG A CA 1
ATOM 828 C C . ARG A 1 104 ? -5.593 -7.409 -5.596 1.00 91.00 104 ARG A C 1
ATOM 830 O O . ARG A 1 104 ? -5.115 -8.516 -5.823 1.00 91.00 104 ARG A O 1
ATOM 837 N N . ASN A 1 105 ? -6.757 -7.024 -6.122 1.00 89.69 105 ASN A N 1
ATOM 838 C CA . ASN A 1 105 ? -7.554 -7.912 -6.983 1.00 89.69 105 ASN A CA 1
ATOM 839 C C . ASN A 1 105 ? -6.904 -8.142 -8.361 1.00 89.69 105 ASN A C 1
ATOM 841 O O . ASN A 1 105 ? -7.099 -9.199 -8.955 1.00 89.69 105 ASN A O 1
ATOM 845 N N . LYS A 1 106 ? -6.087 -7.194 -8.837 1.00 90.56 106 LYS A N 1
ATOM 846 C CA . LYS A 1 106 ? -5.296 -7.327 -10.066 1.00 90.56 106 LYS A CA 1
ATOM 847 C C . LYS A 1 106 ? -3.967 -8.047 -9.833 1.00 90.56 106 LYS A C 1
ATOM 849 O O . LYS A 1 106 ? -3.364 -8.483 -10.811 1.00 90.56 106 LYS A O 1
ATOM 854 N N . LYS A 1 107 ? -3.508 -8.147 -8.576 1.00 92.56 107 LYS A N 1
ATOM 855 C CA . LYS A 1 107 ? -2.177 -8.642 -8.182 1.00 92.56 107 LYS A CA 1
ATOM 856 C C . LYS A 1 107 ? -1.058 -7.984 -8.995 1.00 92.56 107 LYS A C 1
ATOM 858 O O . LYS A 1 107 ? -0.191 -8.661 -9.545 1.00 92.56 107 LYS A O 1
ATOM 863 N N . ARG A 1 108 ? -1.137 -6.661 -9.152 1.00 92.69 108 ARG A N 1
ATOM 864 C CA . ARG A 1 108 ? -0.245 -5.887 -10.022 1.00 92.69 108 ARG A CA 1
ATOM 865 C C . ARG A 1 108 ? 0.085 -4.530 -9.425 1.00 92.69 108 ARG A C 1
ATOM 867 O O . ARG A 1 108 ? -0.765 -3.919 -8.775 1.00 92.69 108 ARG A O 1
ATOM 874 N N . CYS A 1 109 ? 1.300 -4.085 -9.720 1.00 92.19 109 CYS A N 1
ATOM 875 C CA . CYS A 1 109 ? 1.789 -2.738 -9.466 1.00 92.19 109 CYS A CA 1
ATOM 876 C C . CYS A 1 109 ? 1.686 -1.885 -10.729 1.00 92.19 109 CYS A C 1
ATOM 878 O O . CYS A 1 109 ? 1.846 -2.394 -11.841 1.00 92.19 109 CYS A O 1
ATOM 880 N N . PHE A 1 110 ? 1.472 -0.594 -10.533 1.00 88.88 110 PHE A N 1
ATOM 881 C CA . PHE A 1 110 ? 1.330 0.403 -11.578 1.00 88.88 110 PHE A CA 1
ATOM 882 C C . PHE A 1 110 ? 2.149 1.633 -11.209 1.00 88.88 110 PHE A C 1
ATOM 884 O O . PHE A 1 110 ? 2.218 2.001 -10.033 1.00 88.88 110 PHE A O 1
ATOM 891 N N . LEU A 1 111 ? 2.746 2.247 -12.229 1.00 87.88 111 LEU A N 1
ATOM 892 C CA . LEU A 1 111 ? 3.076 3.660 -12.157 1.00 87.88 111 LEU A CA 1
ATOM 893 C C . LEU A 1 111 ? 1.746 4.408 -12.270 1.00 87.88 111 LEU A C 1
ATOM 895 O O . LEU A 1 111 ? 0.943 4.097 -13.148 1.00 87.88 111 LEU A O 1
ATOM 899 N N . TYR A 1 112 ? 1.481 5.302 -11.334 1.00 79.88 112 TYR A N 1
ATOM 900 C CA . TYR A 1 112 ? 0.223 6.021 -11.223 1.00 79.88 112 TYR A CA 1
ATOM 901 C C . TYR A 1 112 ? 0.506 7.516 -11.363 1.00 79.88 112 TYR A C 1
ATOM 903 O O . TYR A 1 112 ? 1.393 8.042 -10.699 1.00 79.88 112 TYR A O 1
ATOM 911 N N . SER A 1 113 ? -0.208 8.174 -12.268 1.00 71.50 113 SER A N 1
ATOM 912 C CA . SER A 1 113 ? 0.062 9.545 -12.715 1.00 71.50 113 SER A CA 1
ATOM 913 C C . SER A 1 113 ? -1.176 10.421 -12.546 1.00 71.50 113 SER A C 1
ATOM 915 O O . SER A 1 113 ? -1.697 10.967 -13.512 1.00 71.50 113 SER A O 1
ATOM 917 N N . ALA A 1 114 ? -1.705 10.497 -11.326 1.00 71.81 114 ALA A N 1
ATOM 918 C CA . ALA A 1 114 ? -2.801 11.408 -11.017 1.00 71.81 114 ALA A CA 1
ATOM 919 C C . ALA A 1 114 ? -2.481 12.222 -9.767 1.00 71.81 114 ALA A C 1
ATOM 921 O O . ALA A 1 114 ? -1.871 11.699 -8.837 1.00 71.81 114 ALA A O 1
ATOM 922 N N . ASP A 1 115 ? -3.006 13.444 -9.721 1.00 69.50 115 ASP A N 1
ATOM 923 C CA . ASP A 1 115 ? -2.754 14.455 -8.682 1.00 69.50 115 ASP A CA 1
ATOM 924 C C . ASP A 1 115 ? -3.163 14.033 -7.260 1.00 69.50 115 ASP A C 1
ATOM 926 O O . ASP A 1 115 ? -2.851 14.709 -6.279 1.00 69.50 115 ASP A O 1
ATOM 930 N N . ALA A 1 116 ? -3.916 12.938 -7.132 1.00 70.88 116 ALA A N 1
ATOM 931 C CA . ALA A 1 116 ? -4.368 12.421 -5.854 1.00 70.88 116 ALA A CA 1
ATOM 932 C C . ALA A 1 116 ? -4.441 10.887 -5.841 1.00 70.88 116 ALA A C 1
ATOM 934 O O . ALA A 1 116 ? -4.747 10.260 -6.867 1.00 70.88 116 ALA A O 1
ATOM 935 N N . PRO A 1 117 ? -4.245 10.267 -4.663 1.00 73.44 117 PRO A N 1
ATOM 936 C CA . PRO A 1 117 ? -4.444 8.835 -4.496 1.00 73.44 117 PRO A CA 1
ATOM 937 C C . PRO A 1 117 ? -5.853 8.379 -4.908 1.00 73.44 117 PRO A C 1
ATOM 939 O O . PRO A 1 117 ? -6.832 9.069 -4.613 1.00 73.44 117 PRO A O 1
ATOM 942 N N . PRO A 1 118 ? -5.988 7.213 -5.562 1.00 74.88 118 PRO A N 1
ATOM 943 C CA . PRO A 1 118 ? -7.274 6.714 -6.006 1.00 74.88 118 PRO A CA 1
ATOM 944 C C . PRO A 1 118 ? -8.119 6.223 -4.831 1.00 74.88 118 PRO A C 1
ATOM 946 O O . PRO A 1 118 ? -7.641 5.530 -3.928 1.00 74.88 118 PRO A O 1
ATOM 949 N N . ALA A 1 119 ? -9.420 6.479 -4.914 1.00 76.25 119 ALA A N 1
ATOM 950 C CA . ALA A 1 119 ? -10.406 5.798 -4.089 1.00 76.25 119 ALA A CA 1
ATOM 951 C C . ALA A 1 119 ? -10.381 4.279 -4.375 1.00 76.25 119 ALA A C 1
ATOM 953 O O . ALA A 1 119 ? -10.387 3.866 -5.540 1.00 76.25 119 ALA A O 1
ATOM 954 N N . PRO A 1 120 ? -10.402 3.399 -3.357 1.00 74.44 120 PRO A N 1
ATOM 955 C CA . PRO A 1 120 ? -10.481 1.959 -3.57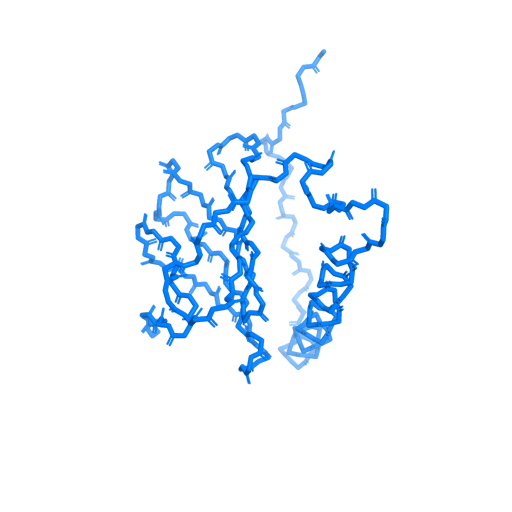7 1.00 74.44 120 PRO A CA 1
ATOM 956 C C . PRO A 1 120 ? -11.644 1.563 -4.487 1.00 74.44 120 PRO A C 1
ATOM 958 O O . PRO A 1 120 ? -12.794 1.919 -4.233 1.00 74.44 120 PRO A O 1
ATOM 961 N N . GLY A 1 121 ? -11.345 0.776 -5.521 1.00 70.31 121 GLY A N 1
ATOM 962 C CA . GLY A 1 121 ? -12.321 0.346 -6.525 1.00 70.31 121 GLY A CA 1
ATOM 963 C C . GLY A 1 121 ? -12.481 1.299 -7.715 1.00 70.31 121 GLY A C 1
ATOM 964 O O . GLY A 1 121 ? -13.034 0.879 -8.729 1.00 70.31 121 GLY A O 1
ATOM 965 N N . ILE A 1 122 ? -11.949 2.522 -7.640 1.00 77.06 122 ILE A N 1
ATOM 966 C CA . ILE A 1 122 ? -11.963 3.507 -8.725 1.00 77.06 122 ILE A CA 1
ATOM 967 C C . ILE A 1 122 ? -10.515 3.807 -9.098 1.00 77.06 122 ILE A C 1
ATOM 969 O O . ILE A 1 122 ? -9.807 4.524 -8.402 1.00 77.06 122 ILE A O 1
ATOM 973 N N . TYR A 1 123 ? -10.066 3.228 -10.207 1.00 74.44 123 TYR A N 1
ATOM 974 C CA . TYR A 1 123 ? -8.693 3.379 -10.675 1.00 74.44 123 TYR A CA 1
ATOM 975 C C . TYR A 1 123 ? -8.719 3.992 -12.072 1.00 74.44 123 TYR A C 1
ATOM 977 O O . TYR A 1 123 ? -8.996 3.288 -13.046 1.00 74.44 123 TYR A O 1
ATOM 985 N N . THR A 1 124 ? -8.453 5.292 -12.174 1.00 66.12 124 THR A N 1
ATOM 986 C CA . THR A 1 124 ? -8.086 5.939 -13.437 1.00 66.12 124 THR A CA 1
ATOM 987 C C . THR A 1 124 ? -6.699 5.440 -13.806 1.00 66.12 124 THR A C 1
ATOM 989 O O . THR A 1 124 ? -5.701 5.795 -13.190 1.00 66.12 124 THR A O 1
ATOM 992 N N . MET A 1 125 ? -6.658 4.502 -14.746 1.00 60.75 125 MET A N 1
ATOM 993 C CA . MET A 1 125 ? -5.413 3.963 -15.272 1.00 60.75 125 MET A CA 1
ATOM 994 C C . MET A 1 125 ? -5.136 4.737 -16.554 1.00 60.75 125 MET A C 1
ATOM 996 O O . MET A 1 125 ? -5.875 4.551 -17.522 1.00 60.75 125 MET A O 1
ATOM 1000 N N . GLU A 1 126 ? -4.119 5.589 -16.574 1.00 49.75 126 GLU A N 1
ATOM 1001 C CA . GLU A 1 126 ? -3.546 5.985 -17.857 1.00 49.75 126 GLU A CA 1
ATOM 1002 C C . GLU A 1 126 ? -2.606 4.875 -18.341 1.00 49.75 126 GLU A C 1
ATOM 1004 O O . GLU A 1 126 ? -1.958 4.181 -17.552 1.00 49.75 126 GLU A O 1
ATOM 1009 N N . SER A 1 127 ? -2.715 4.613 -19.640 1.00 39.34 127 SER A N 1
ATOM 1010 C CA . SER A 1 127 ? -2.220 3.451 -20.386 1.00 39.34 127 SER A CA 1
ATOM 1011 C C . SER A 1 127 ? -0.710 3.395 -20.544 1.00 39.34 127 SER A C 1
ATOM 1013 O O . SER A 1 127 ? -0.141 4.447 -20.902 1.00 39.34 127 SER A O 1
#

pLDDT: mean 81.54, std 16.8, range [34.38, 97.19]

Foldseek 3Di:
DDDDPPDPDPPPPPPQPPVRVVVVQLVVLVVVLVVLVVQVCCCVPPVHNVLVVVAWDWDDFPADPPKIKTWHDDPQQWIWIHISFKTWIARQPCLQVWIWIRGNVVSHIDGARDNDDDGRPDHPDDD

Sequence (127 aa):
MPINLRSERFLPAREIPVSRLRALLRDYCDLLGQQMYFWGRDVIHPRGNLLCENGFDRRASEGLEGTSCYRKYLDGGVAVELHGACAGLYDLDEPDSGHFLYIRNKKRCFLYSADAPPAPGIYTMES

Secondary structure (DSSP, 8-state):
-----S-----------HHHHHHHHHHHHHHHHHHHHHHHHHHT-TT--HHHHTTPEEEE-SSSTTPEEEEEE-SSSEEEEE-SSEEEEEESS-GGG-EEEEETTTTEEEEE-SSSPPPTT------

Radius of gyration: 16.36 Å; chains: 1; bounding box: 43×31×42 Å